Protein AF-A0A8B6E116-F1 (afdb_monomer_lite)

Secondary structure (DSSP, 8-state):
----TTB-HHHHTTT---B-SEEETTTTEEE-HHHHHHHHHSTTTTT--EEEHHHHTTS-HHHHHHHHB-TTT-PBP-EEETTTTEEE-HHHHHHTSTT-

Radius of gyra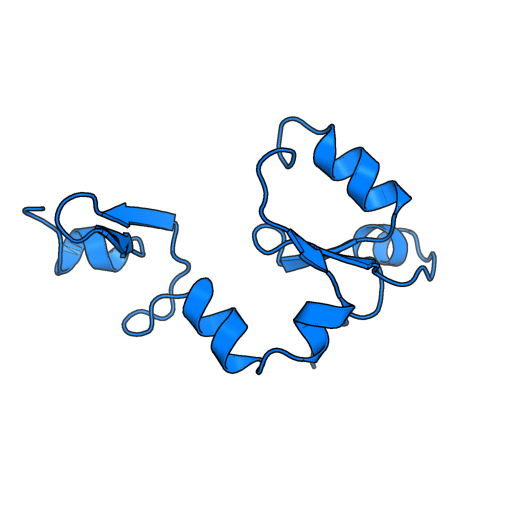tion: 15.79 Å; chains: 1; bounding box: 35×27×38 Å

Sequence (100 aa):
MASSSQNCGVCDLRHINKPSIIWCTECDEGLCQECQEHHSLSKGSRNHNTIAITEYQTLPNDVLKITQYCNIHKDKFIIYCRKHERPCCRKCIVETHKEC

Organism: Mytilus galloprovincialis (NCBI:txid29158)

pLDDT: mean 80.75, std 12.12, range [33.84, 94.56]

InterPro domains:
  IPR000315 B-box-type zinc finger [PF00643] (68-98)
  IPR000315 B-box-type zinc finger [PS50119] (6-53)

Foldseek 3Di:
DDPCLQFFPVCVVVVHGDGFQKAWLVVRGGHDPVRVVVQCVDPVRVPTDIDTVVVVVVDDPVVSQVVQADPVPRAGFDDADPVVRGTDGPVCCVPVVVPD

Structure (mmCIF, N/CA/C/O backbone):
data_AF-A0A8B6E116-F1
#
_entry.id   AF-A0A8B6E116-F1
#
loop_
_atom_site.group_PDB
_atom_site.id
_atom_site.type_symbol
_atom_site.label_atom_id
_atom_site.label_alt_id
_atom_site.label_comp_id
_atom_site.label_asym_id
_atom_site.label_entity_id
_atom_site.label_seq_id
_atom_site.pdbx_PDB_ins_code
_atom_site.Cartn_x
_atom_site.Cartn_y
_atom_site.Cartn_z
_atom_site.occupancy
_atom_site.B_iso_or_equiv
_atom_site.auth_seq_id
_atom_site.auth_comp_id
_atom_site.auth_asym_id
_atom_site.auth_atom_id
_atom_site.pdbx_PDB_model_num
ATOM 1 N N . MET A 1 1 ? 10.590 -15.395 5.288 1.00 33.84 1 MET A N 1
ATOM 2 C CA . MET A 1 1 ? 10.471 -15.075 3.852 1.00 33.84 1 MET A CA 1
ATOM 3 C C . MET A 1 1 ? 10.019 -13.624 3.765 1.00 33.84 1 MET A C 1
ATOM 5 O O . MET A 1 1 ? 8.844 -13.363 3.967 1.00 33.84 1 MET A O 1
ATOM 9 N N . ALA A 1 2 ? 10.961 -12.682 3.669 1.00 37.19 2 ALA A N 1
ATOM 10 C CA . ALA A 1 2 ? 10.668 -11.251 3.594 1.00 37.19 2 ALA A CA 1
ATOM 11 C C . ALA A 1 2 ? 10.370 -10.906 2.132 1.00 37.19 2 ALA A C 1
ATOM 13 O O . ALA A 1 2 ? 11.244 -11.060 1.283 1.00 37.19 2 ALA A O 1
ATOM 14 N N . SER A 1 3 ? 9.131 -10.531 1.832 1.00 42.06 3 SER A N 1
ATOM 15 C CA . SER A 1 3 ? 8.660 -10.217 0.483 1.00 42.06 3 SER A CA 1
ATOM 16 C C . SER A 1 3 ? 9.248 -8.878 0.015 1.00 42.06 3 SER A C 1
ATOM 18 O O . SER A 1 3 ? 8.703 -7.810 0.255 1.00 42.06 3 SER A O 1
ATOM 20 N N . SER A 1 4 ? 10.438 -8.968 -0.575 1.00 58.00 4 SER A N 1
ATOM 21 C CA . SER A 1 4 ? 10.970 -8.207 -1.711 1.00 58.00 4 SER A CA 1
ATOM 22 C C . SER A 1 4 ? 10.412 -6.801 -1.986 1.00 58.00 4 SER A C 1
ATOM 24 O O . SER A 1 4 ? 9.967 -6.523 -3.096 1.00 58.00 4 SER A O 1
ATOM 26 N N . SER A 1 5 ? 10.566 -5.849 -1.065 1.00 61.06 5 SER A N 1
ATOM 27 C CA . SER A 1 5 ? 10.404 -4.415 -1.380 1.00 61.06 5 SER A CA 1
ATOM 28 C C . SER A 1 5 ? 11.420 -3.890 -2.415 1.00 61.06 5 SER A C 1
ATOM 30 O O . SER A 1 5 ? 11.325 -2.751 -2.857 1.00 61.06 5 SER A O 1
ATOM 32 N N . GLN A 1 6 ? 12.383 -4.717 -2.834 1.00 77.12 6 GLN A N 1
ATOM 33 C CA . GLN A 1 6 ? 13.424 -4.383 -3.810 1.00 77.12 6 GLN A CA 1
ATOM 34 C C . GLN A 1 6 ? 12.924 -4.385 -5.262 1.00 77.12 6 GLN A C 1
ATOM 36 O O . GLN A 1 6 ? 13.437 -3.634 -6.090 1.00 77.12 6 GLN A O 1
ATOM 41 N N . ASN A 1 7 ? 11.916 -5.200 -5.580 1.00 87.31 7 ASN A N 1
ATOM 42 C CA . ASN A 1 7 ? 11.466 -5.433 -6.951 1.00 87.31 7 ASN A CA 1
ATOM 43 C C . ASN A 1 7 ? 9.994 -5.079 -7.109 1.00 87.31 7 ASN A C 1
ATOM 45 O O . ASN A 1 7 ? 9.214 -5.166 -6.159 1.00 87.31 7 ASN A O 1
ATOM 49 N N . CYS A 1 8 ? 9.629 -4.634 -8.308 1.00 92.25 8 CYS A N 1
ATOM 50 C CA . CYS A 1 8 ? 8.268 -4.219 -8.587 1.00 92.25 8 CYS A CA 1
ATOM 51 C C . CYS A 1 8 ? 7.349 -5.441 -8.646 1.00 92.25 8 CYS A C 1
ATOM 53 O O . CYS A 1 8 ? 7.528 -6.281 -9.526 1.00 92.25 8 CYS A O 1
ATOM 55 N N . GLY A 1 9 ? 6.344 -5.505 -7.765 1.00 89.38 9 GLY A N 1
ATOM 56 C CA . GLY A 1 9 ? 5.416 -6.639 -7.670 1.00 89.38 9 GLY A CA 1
ATOM 57 C C . GLY A 1 9 ? 4.680 -6.901 -8.985 1.00 89.38 9 GLY A C 1
ATOM 58 O O . GLY A 1 9 ? 4.693 -8.015 -9.502 1.00 89.38 9 GLY A O 1
ATOM 59 N N . VAL A 1 10 ? 4.139 -5.850 -9.607 1.00 90.75 10 VAL A N 1
ATOM 60 C CA . VAL A 1 10 ? 3.457 -5.941 -10.913 1.00 90.75 10 VAL A CA 1
ATOM 61 C C . VAL A 1 10 ? 4.374 -6.456 -12.029 1.00 90.75 10 VAL A C 1
ATOM 63 O O . VAL A 1 10 ? 3.934 -7.207 -12.900 1.00 90.75 10 VAL A O 1
ATOM 66 N N . CYS A 1 11 ? 5.643 -6.043 -12.040 1.00 92.50 11 CYS A N 1
ATOM 67 C CA . CYS A 1 11 ? 6.598 -6.488 -13.055 1.00 92.50 11 CYS A CA 1
ATOM 68 C C . CYS A 1 11 ? 7.056 -7.928 -12.801 1.00 92.50 11 CYS A C 1
ATOM 70 O O . CYS A 1 11 ? 7.186 -8.691 -13.757 1.00 92.50 11 CYS A O 1
ATOM 72 N N . ASP A 1 12 ? 7.212 -8.319 -11.538 1.00 90.94 12 ASP A N 1
ATOM 73 C CA . ASP A 1 12 ? 7.551 -9.685 -11.141 1.00 90.94 12 ASP A CA 1
ATOM 74 C C . ASP A 1 12 ? 6.473 -10.688 -11.587 1.00 90.94 12 ASP A C 1
ATOM 76 O O . ASP A 1 12 ? 6.792 -11.718 -12.178 1.00 90.94 12 ASP A O 1
ATOM 80 N N . LEU A 1 13 ? 5.188 -10.319 -11.472 1.00 89.06 13 LEU A N 1
ATOM 81 C CA . LEU A 1 13 ? 4.061 -11.092 -12.024 1.00 89.06 13 LEU A CA 1
ATOM 82 C C . LEU A 1 13 ? 4.126 -11.275 -13.548 1.00 89.06 13 LEU A C 1
ATOM 84 O O . LEU A 1 13 ? 3.531 -12.203 -14.093 1.00 89.06 13 LEU A O 1
ATOM 88 N N . ARG A 1 14 ? 4.829 -10.384 -14.250 1.00 89.50 14 ARG A N 1
ATOM 89 C CA . ARG A 1 14 ? 5.069 -10.462 -15.698 1.00 89.50 14 ARG A CA 1
ATOM 90 C C . ARG A 1 14 ? 6.408 -11.125 -16.032 1.00 89.50 14 ARG A C 1
ATOM 92 O O . ARG A 1 14 ? 6.806 -11.103 -17.192 1.00 89.50 14 ARG A O 1
ATOM 99 N N . HIS A 1 15 ? 7.103 -11.684 -15.039 1.00 88.44 15 HIS A N 1
ATOM 100 C CA . HIS A 1 15 ? 8.466 -12.212 -15.145 1.00 88.44 15 HIS A CA 1
ATOM 101 C C . HIS A 1 15 ? 9.495 -11.173 -15.624 1.00 88.44 15 HIS A C 1
ATOM 103 O O . HIS A 1 15 ? 10.508 -11.510 -16.236 1.00 88.44 15 HIS A O 1
ATOM 109 N N . ILE A 1 16 ? 9.239 -9.892 -15.342 1.00 89.94 16 ILE A N 1
ATOM 110 C CA . ILE A 1 16 ? 10.121 -8.773 -15.668 1.00 89.94 16 ILE A CA 1
ATOM 111 C C . ILE A 1 16 ? 10.786 -8.297 -14.379 1.00 89.94 16 ILE A C 1
ATOM 113 O O . ILE A 1 16 ? 10.130 -7.797 -13.466 1.00 89.94 16 ILE A O 1
ATOM 117 N N . ASN A 1 17 ? 12.114 -8.377 -14.323 1.00 87.06 17 ASN A N 1
ATOM 118 C CA . ASN A 1 17 ? 12.858 -7.853 -13.187 1.00 87.06 17 ASN A CA 1
ATOM 119 C C . ASN A 1 17 ? 13.050 -6.336 -13.338 1.00 87.06 17 ASN A C 1
ATOM 121 O O . ASN A 1 17 ? 13.869 -5.881 -14.136 1.00 87.06 17 ASN A O 1
ATOM 125 N N . LYS A 1 18 ? 12.274 -5.551 -12.584 1.00 91.38 18 LYS A N 1
ATOM 126 C CA . LYS A 1 18 ? 12.472 -4.102 -12.446 1.00 91.38 18 LYS A CA 1
ATOM 127 C C . LYS A 1 18 ? 12.575 -3.716 -10.971 1.00 91.38 18 LYS A C 1
ATOM 129 O O . LYS A 1 18 ? 11.768 -4.212 -10.178 1.00 91.38 18 LYS A O 1
ATOM 134 N N . PRO A 1 19 ? 13.525 -2.840 -10.599 1.00 91.06 19 PRO A N 1
ATOM 135 C CA . PRO A 1 19 ? 13.640 -2.362 -9.231 1.00 91.06 19 PRO A CA 1
ATOM 136 C C . PRO A 1 19 ? 12.450 -1.471 -8.866 1.00 91.06 19 PRO A C 1
ATOM 138 O O . PRO A 1 19 ? 11.935 -0.715 -9.696 1.00 91.06 19 PRO A O 1
ATOM 141 N N . SER A 1 20 ? 12.022 -1.564 -7.613 1.00 91.81 20 SER A N 1
ATOM 142 C CA . SER A 1 20 ? 11.017 -0.666 -7.048 1.00 91.81 20 SER A CA 1
ATOM 143 C C . SER A 1 20 ? 11.646 0.668 -6.677 1.00 91.81 20 SER A C 1
ATOM 145 O O . SER A 1 20 ? 12.728 0.711 -6.096 1.00 91.81 20 SER A O 1
ATOM 147 N N . ILE A 1 21 ? 10.943 1.757 -6.977 1.00 92.81 21 ILE A N 1
ATOM 148 C CA . ILE A 1 21 ? 11.322 3.110 -6.546 1.00 92.81 21 ILE A CA 1
ATOM 149 C C . ILE A 1 21 ? 10.429 3.613 -5.414 1.00 92.81 21 ILE A C 1
ATOM 151 O O . ILE A 1 21 ? 10.866 4.423 -4.598 1.00 92.81 21 ILE A O 1
ATOM 155 N N . ILE A 1 22 ? 9.210 3.080 -5.318 1.00 90.62 22 ILE A N 1
ATOM 156 C CA . ILE A 1 22 ? 8.262 3.368 -4.244 1.00 90.62 22 ILE A CA 1
ATOM 157 C C . ILE A 1 22 ? 7.666 2.078 -3.671 1.00 90.62 22 ILE A C 1
ATOM 159 O O . ILE A 1 22 ? 7.628 1.042 -4.333 1.00 90.62 22 ILE A O 1
ATOM 163 N N . TRP A 1 23 ? 7.165 2.166 -2.447 1.00 89.75 23 TRP A N 1
ATOM 164 C CA . TRP A 1 23 ? 6.353 1.168 -1.765 1.00 89.75 23 TRP A CA 1
ATOM 165 C C . TRP A 1 23 ? 4.946 1.717 -1.556 1.00 89.75 23 TRP A C 1
ATOM 167 O O . TRP A 1 23 ? 4.795 2.803 -0.999 1.00 89.75 23 TRP A O 1
ATOM 177 N N . CYS A 1 24 ? 3.915 0.984 -1.971 1.00 88.56 24 CYS A N 1
ATOM 178 C CA . CYS A 1 24 ? 2.525 1.350 -1.721 1.00 88.56 24 CYS A CA 1
ATOM 179 C C . CYS A 1 24 ? 2.009 0.649 -0.458 1.00 88.56 24 CYS A C 1
ATOM 181 O O . CYS A 1 24 ? 1.985 -0.577 -0.386 1.00 88.56 24 CYS A O 1
ATOM 183 N N . THR A 1 25 ? 1.552 1.416 0.533 1.00 83.81 25 THR A N 1
ATOM 184 C CA . THR A 1 25 ? 1.135 0.865 1.835 1.00 83.81 25 THR A CA 1
ATOM 185 C C . THR A 1 25 ? -0.216 0.150 1.805 1.00 83.81 25 THR A C 1
ATOM 187 O O . THR A 1 25 ? -0.488 -0.767 2.583 1.00 83.81 25 THR A O 1
ATOM 190 N N . GLU A 1 26 ? -1.101 0.558 0.905 1.00 86.25 26 GLU A N 1
ATOM 191 C CA . GLU A 1 26 ? -2.415 -0.048 0.744 1.00 86.25 26 GLU A CA 1
ATOM 192 C C . GLU A 1 26 ? -2.316 -1.388 0.019 1.00 86.25 26 GLU A C 1
ATOM 194 O O . GLU A 1 26 ? -2.965 -2.342 0.452 1.00 86.25 26 GLU A O 1
ATOM 199 N N . CYS A 1 27 ? -1.478 -1.451 -1.019 1.00 87.06 27 CYS A N 1
ATOM 200 C CA . CYS A 1 27 ? -1.256 -2.638 -1.843 1.00 87.06 27 CYS A CA 1
ATOM 201 C C . CYS A 1 27 ? -0.207 -3.599 -1.271 1.00 87.06 27 CYS A C 1
ATOM 203 O O . CYS A 1 27 ? -0.167 -4.748 -1.693 1.00 87.06 27 CYS A O 1
ATOM 205 N N . ASP A 1 28 ? 0.595 -3.148 -0.300 1.00 85.38 28 ASP A N 1
ATOM 206 C CA . ASP A 1 28 ? 1.676 -3.933 0.309 1.00 85.38 28 ASP A CA 1
ATOM 207 C C . ASP A 1 28 ? 2.678 -4.456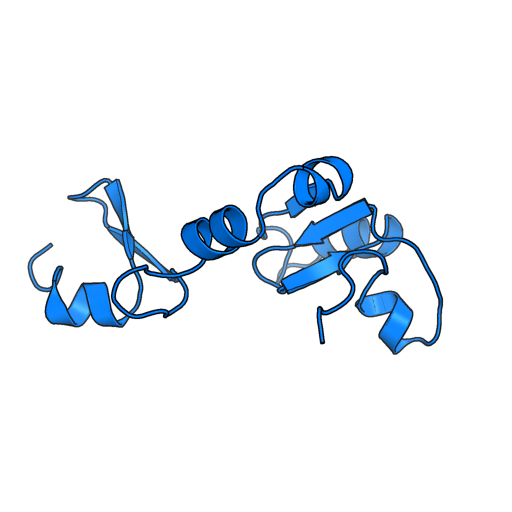 -0.739 1.00 85.38 28 ASP A C 1
ATOM 209 O O . ASP A 1 28 ? 3.129 -5.599 -0.698 1.00 85.38 28 ASP A O 1
ATOM 213 N N . GLU A 1 29 ? 3.004 -3.610 -1.721 1.00 88.38 29 GLU A N 1
ATOM 214 C CA . GLU A 1 29 ? 3.892 -3.963 -2.828 1.00 88.38 29 GLU A CA 1
ATOM 215 C C . GLU A 1 29 ? 4.789 -2.796 -3.260 1.00 88.38 29 GLU A C 1
ATOM 217 O O . GLU A 1 29 ? 4.446 -1.615 -3.122 1.00 88.38 29 GLU A O 1
ATOM 222 N N . GLY A 1 30 ? 5.952 -3.138 -3.818 1.00 90.75 30 GLY A N 1
ATOM 223 C CA . GLY A 1 30 ? 6.859 -2.184 -4.445 1.00 90.75 30 GLY A CA 1
ATOM 224 C C . GLY A 1 30 ? 6.481 -1.921 -5.903 1.00 90.75 30 GLY A C 1
ATOM 225 O O . GLY A 1 30 ? 6.089 -2.841 -6.624 1.00 90.75 30 GLY A O 1
ATOM 226 N N . LEU A 1 31 ? 6.627 -0.677 -6.362 1.00 92.94 31 LEU A N 1
ATOM 227 C CA . LEU A 1 31 ? 6.342 -0.271 -7.740 1.00 92.94 31 LEU A CA 1
ATOM 228 C C . LEU A 1 31 ? 7.569 0.391 -8.381 1.00 92.94 31 LEU A C 1
ATOM 230 O O . LEU A 1 31 ? 8.243 1.224 -7.770 1.00 92.94 31 LEU A O 1
ATOM 234 N N . CYS A 1 32 ? 7.847 0.027 -9.635 1.00 94.56 32 CYS A N 1
ATOM 235 C CA . CYS A 1 32 ? 8.774 0.761 -10.499 1.00 94.56 32 CYS A CA 1
ATOM 236 C C . CYS A 1 32 ? 8.093 2.020 -11.064 1.00 94.56 32 CYS A C 1
ATOM 238 O O . CYS A 1 32 ? 6.882 2.180 -10.918 1.00 94.56 32 CYS A O 1
ATOM 240 N N . GLN A 1 33 ? 8.849 2.880 -11.748 1.00 94.06 33 GLN A N 1
ATOM 241 C CA . GLN A 1 33 ? 8.353 4.154 -12.281 1.00 94.06 33 GLN A CA 1
ATOM 242 C C . GLN A 1 33 ? 7.080 4.011 -13.132 1.00 94.06 33 GLN A C 1
ATOM 244 O O . GLN A 1 33 ? 6.062 4.617 -12.814 1.00 94.06 33 GLN A O 1
ATOM 249 N N . GLU A 1 34 ? 7.085 3.136 -14.137 1.00 94.12 34 GLU A N 1
ATOM 250 C CA . GLU A 1 34 ? 5.918 2.941 -15.012 1.00 94.12 34 GLU A CA 1
ATOM 251 C C . GLU A 1 34 ? 4.695 2.417 -14.245 1.00 94.12 34 GLU A C 1
ATOM 253 O O . GLU A 1 34 ? 3.557 2.819 -14.494 1.00 94.12 34 GLU A O 1
ATOM 258 N N . CYS A 1 35 ? 4.924 1.509 -13.291 1.00 93.94 35 CYS A N 1
ATOM 259 C CA . CYS A 1 35 ? 3.844 0.958 -12.481 1.00 93.94 35 CYS A CA 1
ATOM 260 C C . CYS A 1 35 ? 3.291 2.011 -11.520 1.00 93.94 35 CYS A C 1
ATOM 262 O O . CYS A 1 35 ? 2.078 2.089 -11.372 1.00 93.94 35 CYS A O 1
ATOM 264 N N . GLN A 1 36 ? 4.141 2.861 -10.936 1.00 93.25 36 GLN A N 1
ATOM 265 C CA . GLN A 1 36 ? 3.724 4.009 -10.131 1.00 93.25 36 GLN A CA 1
ATOM 266 C C . GLN A 1 36 ? 2.858 4.975 -10.941 1.00 93.25 36 GLN A C 1
ATOM 268 O O . GLN A 1 36 ? 1.810 5.401 -10.458 1.00 93.25 36 GLN A O 1
ATOM 273 N N . GLU A 1 37 ? 3.272 5.324 -12.160 1.00 93.38 37 GLU A N 1
ATOM 274 C CA . GLU A 1 37 ? 2.510 6.235 -13.017 1.00 93.38 37 GLU A CA 1
ATOM 275 C C . GLU A 1 37 ? 1.111 5.673 -13.279 1.00 93.38 37 GLU A C 1
ATOM 277 O O . GLU A 1 37 ? 0.108 6.338 -13.011 1.00 93.38 37 GLU A O 1
ATOM 282 N N . HIS A 1 38 ? 1.022 4.405 -13.687 1.00 92.94 38 HIS A N 1
ATOM 283 C CA . HIS A 1 38 ? -0.266 3.752 -13.902 1.00 92.94 38 HIS A CA 1
ATOM 284 C C . HIS A 1 38 ? -1.113 3.665 -12.622 1.00 92.94 38 HIS A C 1
ATOM 286 O O . HIS A 1 38 ? -2.330 3.873 -12.658 1.00 92.94 38 HIS A O 1
ATOM 292 N N . HIS A 1 39 ? -0.473 3.405 -11.482 1.00 92.19 39 HIS A N 1
ATOM 293 C CA . HIS A 1 39 ? -1.116 3.352 -10.169 1.00 92.19 39 HIS A CA 1
ATOM 294 C C . HIS A 1 39 ? -1.727 4.697 -9.782 1.00 92.19 39 HIS A C 1
ATOM 296 O O . HIS A 1 39 ? -2.867 4.762 -9.335 1.00 92.19 39 HIS A O 1
ATOM 302 N N . SER A 1 40 ? -1.002 5.786 -10.036 1.00 90.38 40 SER A N 1
ATOM 303 C CA . SER A 1 40 ? -1.443 7.149 -9.728 1.00 90.38 40 SER A CA 1
ATOM 304 C C . SER A 1 40 ? -2.616 7.618 -10.601 1.00 90.38 40 SER A C 1
ATOM 306 O O . SER A 1 40 ? -3.417 8.449 -10.179 1.00 90.38 40 SER A O 1
ATOM 308 N N . LEU A 1 41 ? -2.757 7.059 -11.806 1.00 92.81 41 LEU A N 1
ATOM 309 C CA . LEU A 1 41 ? -3.836 7.386 -12.744 1.00 92.81 41 LEU A CA 1
ATOM 310 C C . LEU A 1 41 ? -5.076 6.499 -12.557 1.00 92.81 41 LEU A C 1
ATOM 312 O O . LEU A 1 41 ? -6.184 6.862 -12.962 1.00 92.81 41 LEU A O 1
ATOM 316 N N . SER A 1 42 ? -4.910 5.335 -11.933 1.00 92.12 42 SER A N 1
ATOM 317 C CA . SER A 1 42 ? -5.974 4.353 -11.755 1.00 92.12 42 SER A CA 1
ATOM 318 C C . SER A 1 42 ? -6.946 4.774 -10.656 1.00 92.12 42 SER A C 1
ATOM 320 O O . SER A 1 42 ? -6.557 5.027 -9.520 1.00 92.12 42 SER A O 1
ATOM 322 N N . LYS A 1 43 ? -8.255 4.790 -10.947 1.00 89.50 43 LYS A N 1
ATOM 323 C CA . LYS A 1 43 ? -9.293 5.202 -9.975 1.00 89.50 43 LYS A CA 1
ATOM 324 C C . LYS A 1 43 ? -9.229 4.439 -8.647 1.00 89.50 43 LYS A C 1
ATOM 326 O O . LYS A 1 43 ? -9.562 5.018 -7.620 1.00 89.50 43 LYS A O 1
ATOM 331 N N . GLY A 1 44 ? -8.833 3.166 -8.688 1.00 88.50 44 GLY A N 1
ATOM 332 C CA . GLY A 1 44 ? -8.751 2.301 -7.512 1.00 88.50 44 GLY A CA 1
ATOM 333 C C . GLY A 1 44 ? -7.532 2.543 -6.625 1.00 88.50 44 GLY A C 1
ATOM 334 O O . GLY A 1 44 ? -7.585 2.165 -5.466 1.00 88.50 44 GLY A O 1
ATOM 335 N N . SER A 1 45 ? -6.468 3.169 -7.139 1.00 88.75 45 SER A N 1
ATOM 336 C CA . SER A 1 45 ? -5.192 3.293 -6.422 1.00 88.75 45 SER A CA 1
ATOM 337 C C . SER A 1 45 ? -4.564 4.688 -6.424 1.00 88.75 45 SER A C 1
ATOM 339 O O . SER A 1 45 ? -3.614 4.932 -5.685 1.00 88.75 45 SER A O 1
ATOM 341 N N . ARG A 1 46 ? -5.149 5.654 -7.142 1.00 89.19 46 ARG A N 1
ATOM 342 C CA . ARG A 1 46 ? -4.687 7.054 -7.200 1.00 89.19 46 ARG A CA 1
ATOM 343 C C . ARG A 1 46 ? -4.607 7.773 -5.850 1.00 89.19 46 ARG A C 1
ATOM 345 O O . ARG A 1 46 ? -3.973 8.814 -5.746 1.00 89.19 46 ARG A O 1
ATOM 352 N N . ASN A 1 47 ? -5.324 7.273 -4.845 1.00 86.62 47 ASN A N 1
ATOM 353 C CA . ASN A 1 47 ? -5.380 7.847 -3.502 1.00 86.62 47 ASN A CA 1
ATOM 354 C C . ASN A 1 47 ? -4.580 7.023 -2.483 1.00 86.62 47 ASN A C 1
ATOM 356 O O . ASN A 1 47 ? -4.711 7.272 -1.288 1.00 86.62 47 ASN A O 1
ATOM 360 N N . HIS A 1 48 ? -3.799 6.041 -2.940 1.00 89.75 48 HIS A N 1
ATOM 361 C CA . HIS A 1 48 ? -2.972 5.246 -2.049 1.00 89.75 48 HIS A CA 1
ATOM 362 C C . HIS A 1 48 ? -1.747 6.022 -1.576 1.00 89.75 48 HIS A C 1
ATOM 364 O O . HIS A 1 48 ? -1.174 6.819 -2.319 1.00 89.75 48 HIS A O 1
ATOM 370 N N . ASN A 1 49 ? -1.312 5.740 -0.355 1.00 85.88 49 ASN A N 1
ATOM 371 C CA . ASN A 1 49 ? -0.089 6.294 0.189 1.00 85.88 49 ASN A CA 1
ATOM 372 C C . ASN A 1 49 ? 1.122 5.507 -0.324 1.00 85.88 49 ASN A C 1
ATOM 374 O O . ASN A 1 49 ? 1.133 4.271 -0.390 1.00 85.88 49 ASN A O 1
ATOM 378 N N . THR A 1 50 ? 2.157 6.251 -0.705 1.00 87.69 50 THR A N 1
ATOM 379 C CA . THR A 1 50 ? 3.394 5.703 -1.258 1.00 87.69 50 THR A CA 1
ATOM 380 C C . THR A 1 50 ? 4.600 6.284 -0.538 1.00 87.69 50 THR A C 1
ATOM 382 O O . THR A 1 50 ? 4.637 7.483 -0.277 1.00 87.69 50 THR A O 1
ATOM 385 N N . ILE A 1 51 ? 5.592 5.445 -0.253 1.00 86.94 51 ILE A N 1
ATOM 386 C CA . ILE A 1 51 ? 6.841 5.803 0.431 1.00 86.94 51 ILE A CA 1
ATOM 387 C C . ILE A 1 51 ? 7.991 5.508 -0.532 1.00 86.94 51 ILE A C 1
ATOM 389 O O . ILE A 1 51 ? 7.988 4.445 -1.151 1.00 86.94 51 ILE A O 1
ATOM 393 N N . ALA A 1 52 ? 8.974 6.397 -0.685 1.00 87.75 52 ALA A N 1
ATOM 394 C CA . ALA A 1 52 ? 10.129 6.089 -1.528 1.00 87.75 52 ALA A CA 1
ATOM 395 C C . ALA A 1 52 ? 10.904 4.894 -0.954 1.00 87.75 52 ALA A C 1
ATOM 397 O O . ALA A 1 52 ? 11.072 4.784 0.258 1.00 87.75 52 ALA A O 1
ATOM 398 N N . ILE A 1 53 ? 11.422 4.000 -1.800 1.00 84.38 53 ILE A N 1
ATOM 399 C CA . ILE A 1 53 ? 12.159 2.817 -1.319 1.00 84.38 53 ILE A CA 1
ATOM 400 C C . ILE A 1 53 ? 13.413 3.207 -0.526 1.00 84.38 53 ILE A C 1
ATOM 402 O O . ILE A 1 53 ? 13.767 2.533 0.439 1.00 84.38 53 ILE A O 1
ATOM 406 N N . THR A 1 54 ? 14.043 4.330 -0.867 1.00 81.38 54 THR A N 1
ATOM 407 C CA . THR A 1 54 ? 15.161 4.902 -0.103 1.00 81.38 54 THR A CA 1
ATOM 408 C C . THR A 1 54 ? 14.776 5.256 1.332 1.00 81.38 54 THR A C 1
ATOM 410 O O . THR A 1 54 ? 15.587 5.102 2.237 1.00 81.38 54 THR A O 1
ATOM 413 N N . GLU A 1 55 ? 13.540 5.702 1.556 1.00 78.12 55 GLU A N 1
ATOM 414 C CA . GLU A 1 55 ? 12.997 5.999 2.886 1.00 78.12 55 GLU A CA 1
ATOM 415 C C . GLU A 1 55 ? 12.453 4.730 3.556 1.00 78.12 55 GLU A C 1
ATOM 417 O O . GLU A 1 55 ? 12.601 4.532 4.755 1.00 78.12 55 GLU A O 1
ATOM 422 N N . TYR A 1 56 ? 11.882 3.810 2.777 1.00 72.00 56 TYR A N 1
ATOM 423 C CA . TYR A 1 56 ? 11.410 2.517 3.266 1.00 72.00 56 TYR A CA 1
ATOM 424 C C . TYR A 1 56 ? 12.545 1.689 3.884 1.00 72.00 56 TYR A C 1
ATOM 426 O O . TYR A 1 56 ? 12.359 1.057 4.918 1.00 72.00 56 TYR A O 1
ATOM 434 N N . GLN A 1 57 ? 13.730 1.699 3.265 1.00 70.50 57 GLN A N 1
ATOM 435 C CA . GLN A 1 57 ? 14.894 0.943 3.738 1.00 70.50 57 GLN A CA 1
ATOM 436 C C . GLN A 1 57 ? 15.519 1.517 5.017 1.00 70.50 57 GLN A C 1
ATOM 438 O O . GLN A 1 57 ? 16.192 0.783 5.739 1.00 70.50 57 GLN A O 1
ATOM 443 N N . THR A 1 58 ? 15.320 2.807 5.303 1.00 72.81 58 THR A N 1
ATOM 444 C CA . THR A 1 58 ? 15.837 3.447 6.523 1.00 72.81 58 THR A CA 1
ATOM 445 C C . THR A 1 58 ? 14.877 3.316 7.702 1.00 72.81 58 THR A C 1
ATOM 447 O O . THR A 1 58 ? 15.295 3.452 8.853 1.00 72.81 58 THR A O 1
ATOM 450 N N . LEU A 1 59 ? 13.603 3.012 7.441 1.00 67.38 59 LEU A N 1
ATOM 451 C CA . LEU A 1 59 ? 12.606 2.796 8.477 1.00 67.38 59 LEU A CA 1
ATOM 452 C C . LEU A 1 59 ? 12.726 1.383 9.069 1.00 67.38 59 LEU A C 1
ATOM 454 O O . LEU A 1 59 ? 12.740 0.394 8.332 1.00 67.38 59 LEU A O 1
ATOM 458 N N . PRO A 1 60 ? 12.745 1.244 10.407 1.00 69.62 60 PRO A N 1
ATOM 459 C CA . PRO A 1 60 ? 12.624 -0.060 11.035 1.00 69.62 60 PRO A CA 1
ATOM 460 C C . PRO A 1 60 ? 11.315 -0.723 10.597 1.00 69.62 60 PRO A C 1
ATOM 462 O O . PRO A 1 60 ? 10.254 -0.097 10.608 1.00 69.62 60 PRO A O 1
ATOM 465 N N . ASN A 1 61 ? 11.374 -2.009 10.262 1.00 65.88 61 ASN A N 1
ATOM 466 C CA . ASN A 1 61 ? 10.214 -2.769 9.791 1.00 65.88 61 ASN A CA 1
ATOM 467 C C . ASN A 1 61 ? 9.036 -2.738 10.792 1.00 65.88 61 ASN A C 1
ATOM 469 O O . ASN A 1 61 ? 7.873 -2.781 10.398 1.00 65.88 61 ASN A O 1
ATOM 473 N N . ASP A 1 62 ? 9.327 -2.617 12.090 1.00 59.75 62 ASP A N 1
ATOM 474 C CA . ASP A 1 62 ? 8.328 -2.430 13.145 1.00 59.75 62 ASP A CA 1
ATOM 475 C C . ASP A 1 62 ? 7.590 -1.088 13.045 1.00 59.75 62 ASP A C 1
ATOM 477 O O . ASP A 1 62 ? 6.386 -1.046 13.276 1.00 59.75 62 ASP A O 1
ATOM 481 N N . VAL A 1 63 ? 8.252 -0.005 12.623 1.00 61.47 63 VAL A N 1
ATOM 482 C CA . VAL A 1 63 ? 7.621 1.318 12.453 1.00 61.47 63 VAL A CA 1
ATOM 483 C C . VAL A 1 63 ? 6.594 1.284 11.323 1.00 61.47 63 VAL A C 1
ATOM 485 O O . VAL A 1 63 ? 5.477 1.767 11.493 1.00 61.47 63 VAL A O 1
ATOM 488 N N . LEU A 1 64 ? 6.927 0.641 10.203 1.00 62.53 64 LEU A N 1
ATOM 489 C CA . LEU A 1 64 ? 6.017 0.468 9.064 1.00 62.53 64 LEU A CA 1
ATOM 490 C C . LEU A 1 64 ? 4.799 -0.401 9.416 1.00 62.53 64 LEU A C 1
ATOM 492 O O . LEU A 1 64 ? 3.694 -0.166 8.932 1.00 62.53 64 LEU A O 1
ATOM 496 N N . LYS A 1 65 ? 4.978 -1.390 10.297 1.00 59.31 65 LYS A N 1
ATOM 497 C CA . LYS A 1 65 ? 3.867 -2.200 10.811 1.00 59.31 65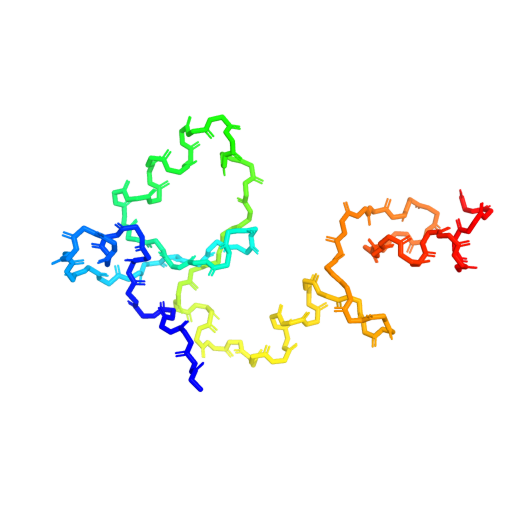 LYS A CA 1
ATOM 498 C C . LYS A 1 65 ? 2.992 -1.420 11.787 1.00 59.31 65 LYS A C 1
ATOM 500 O O . LYS A 1 65 ? 1.773 -1.534 11.706 1.00 59.31 65 LYS A O 1
ATOM 505 N N . ILE A 1 66 ? 3.583 -0.614 12.670 1.00 58.69 66 ILE A N 1
ATOM 506 C CA . ILE A 1 66 ? 2.843 0.213 13.636 1.00 58.69 66 ILE A CA 1
ATOM 507 C C . ILE A 1 66 ? 1.970 1.250 12.925 1.00 58.69 66 ILE A C 1
ATOM 509 O O . ILE A 1 66 ? 0.865 1.522 13.383 1.00 58.69 66 ILE A O 1
ATOM 513 N N . THR A 1 67 ? 2.418 1.829 11.809 1.00 63.66 67 THR A N 1
ATOM 514 C CA . THR A 1 67 ? 1.612 2.822 11.076 1.00 63.66 67 THR A CA 1
ATOM 515 C C . THR A 1 67 ? 0.413 2.205 10.361 1.00 63.66 67 THR A C 1
ATOM 517 O O . THR A 1 67 ? -0.579 2.893 10.126 1.00 63.66 67 THR A O 1
ATOM 520 N N . GLN A 1 68 ? 0.469 0.910 10.043 1.00 69.19 68 GLN A N 1
ATOM 521 C CA . GLN A 1 68 ? -0.576 0.227 9.286 1.00 69.19 68 GLN A CA 1
ATOM 522 C C . GLN A 1 68 ? -1.490 -0.652 10.138 1.00 69.19 68 GLN A C 1
ATOM 524 O O . GLN A 1 68 ? -2.636 -0.871 9.751 1.00 69.19 68 GLN A O 1
ATOM 529 N N . TYR A 1 69 ? -1.021 -1.153 11.280 1.00 75.25 69 TYR A N 1
ATOM 530 C CA . TYR A 1 69 ? -1.738 -2.130 12.094 1.00 75.25 69 TYR A CA 1
ATOM 531 C C . TYR A 1 69 ? -1.959 -1.639 13.520 1.00 75.25 69 TYR A C 1
ATOM 533 O O . TYR A 1 69 ? -1.103 -1.036 14.162 1.00 75.25 69 TYR A O 1
ATOM 541 N N . CYS A 1 70 ? -3.125 -1.976 14.055 1.00 80.31 70 CYS A N 1
ATOM 542 C CA . CYS A 1 70 ? -3.458 -1.744 15.444 1.00 80.31 70 CYS A CA 1
ATOM 543 C C . CYS A 1 70 ? -2.552 -2.568 16.362 1.00 80.31 70 CYS A C 1
ATOM 545 O O . CYS A 1 70 ? -2.573 -3.794 16.316 1.00 80.31 70 CYS A O 1
ATOM 547 N N . ASN A 1 71 ? -1.838 -1.906 17.272 1.00 76.94 71 ASN A N 1
ATOM 548 C CA . ASN A 1 71 ? -0.963 -2.574 18.243 1.00 76.94 71 ASN A CA 1
ATOM 549 C C . ASN A 1 71 ? -1.704 -3.531 19.193 1.00 76.94 71 ASN A C 1
ATOM 551 O O . ASN A 1 71 ? -1.109 -4.476 19.702 1.00 76.94 71 ASN A O 1
ATOM 555 N N . ILE A 1 72 ? -2.999 -3.299 19.423 1.00 80.31 72 ILE A N 1
ATOM 556 C CA . ILE A 1 72 ? -3.825 -4.106 20.331 1.00 80.31 72 ILE A CA 1
ATOM 557 C C . ILE A 1 72 ? -4.354 -5.346 19.601 1.00 80.31 72 ILE A C 1
ATOM 559 O O . ILE A 1 72 ? -4.190 -6.471 20.061 1.00 80.31 72 ILE A O 1
ATOM 563 N N . HIS A 1 73 ? -4.969 -5.140 18.435 1.00 82.25 73 HIS A N 1
ATOM 564 C CA . HIS A 1 73 ? -5.718 -6.185 17.732 1.00 82.25 73 HIS A CA 1
ATOM 565 C C . HIS A 1 73 ? -4.955 -6.827 16.572 1.00 82.25 73 HIS A C 1
ATOM 567 O O . HIS A 1 73 ? -5.443 -7.798 15.998 1.00 82.25 73 HIS A O 1
ATOM 573 N N . LYS A 1 74 ? -3.789 -6.277 16.208 1.00 79.94 74 LYS A N 1
ATOM 574 C CA . LYS A 1 74 ? -2.979 -6.653 15.036 1.00 79.94 74 LYS A CA 1
ATOM 575 C C . LYS A 1 74 ? -3.753 -6.622 13.710 1.00 79.94 74 LYS A C 1
ATOM 577 O O . LYS A 1 74 ? -3.341 -7.242 12.738 1.00 79.94 74 LYS A O 1
ATOM 582 N N . ASP A 1 75 ? -4.858 -5.878 13.668 1.00 79.81 75 ASP A N 1
ATOM 583 C CA . ASP A 1 75 ? -5.689 -5.656 12.484 1.00 79.81 75 ASP A CA 1
ATOM 584 C C . ASP A 1 75 ? -5.292 -4.349 11.791 1.00 79.81 75 ASP A C 1
ATOM 586 O O . ASP A 1 75 ? -4.935 -3.379 12.467 1.00 79.81 75 ASP A O 1
ATOM 590 N N . LYS A 1 76 ? -5.407 -4.293 10.457 1.00 79.12 76 LYS A N 1
ATOM 591 C CA . LYS A 1 76 ? -5.101 -3.083 9.678 1.00 79.12 76 LYS A CA 1
ATOM 592 C C . LYS A 1 76 ? -5.978 -1.915 10.146 1.00 79.12 76 LYS A C 1
ATOM 594 O O . LYS A 1 76 ? -7.179 -2.075 10.400 1.00 79.12 76 LYS A O 1
ATOM 599 N N . PHE A 1 77 ? -5.381 -0.738 10.283 1.00 81.88 77 PHE A N 1
ATOM 600 C CA . PHE A 1 77 ? -6.120 0.495 10.494 1.00 81.88 77 PHE A CA 1
ATOM 601 C C . PHE A 1 77 ? -6.934 0.801 9.238 1.00 81.88 77 PHE A C 1
ATOM 603 O O .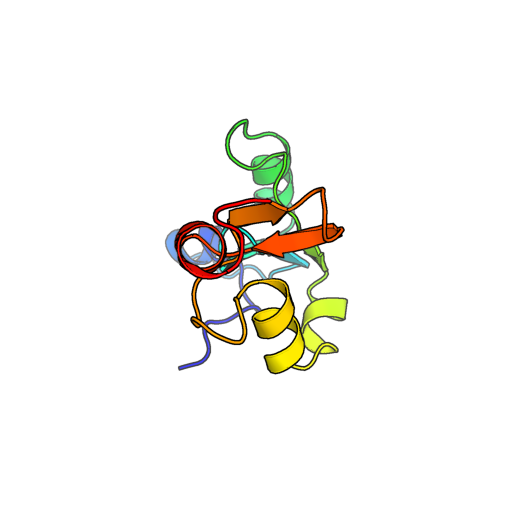 PHE A 1 77 ? -6.389 0.901 8.144 1.00 81.88 77 PHE A O 1
ATOM 610 N N . ILE A 1 78 ? -8.250 0.915 9.400 1.00 79.88 78 ILE A N 1
ATOM 611 C CA . ILE A 1 78 ? -9.181 1.104 8.278 1.00 79.88 78 ILE A CA 1
ATOM 612 C C . ILE A 1 78 ? -10.029 2.366 8.426 1.00 79.88 78 ILE A C 1
ATOM 614 O O . ILE A 1 78 ? -10.630 2.817 7.457 1.00 79.88 78 ILE A O 1
ATOM 618 N N . ILE A 1 79 ? -10.129 2.917 9.637 1.00 77.94 79 ILE A N 1
ATOM 619 C CA . ILE A 1 79 ? -11.039 4.016 9.964 1.00 77.94 79 ILE A CA 1
ATOM 620 C C . ILE A 1 79 ? -10.310 5.008 10.871 1.00 77.94 79 ILE A C 1
ATOM 622 O O . ILE A 1 79 ? -9.509 4.609 11.708 1.00 77.94 79 ILE A O 1
ATOM 626 N N . TYR A 1 80 ? -10.595 6.302 10.737 1.00 78.12 80 TYR A N 1
ATOM 627 C CA . TYR A 1 80 ? -10.042 7.348 11.598 1.00 78.12 80 TYR A CA 1
ATOM 628 C C . TYR A 1 80 ? -11.089 7.832 12.610 1.00 78.12 80 TYR A C 1
ATOM 630 O O . TYR A 1 80 ? -12.181 8.256 12.225 1.00 78.12 80 TYR A O 1
ATOM 638 N N . CYS A 1 81 ? -10.773 7.776 13.906 1.00 78.69 81 CYS A N 1
ATOM 639 C CA . CYS A 1 81 ? -11.650 8.289 14.957 1.00 78.69 81 CYS A CA 1
ATOM 640 C C . CYS A 1 81 ? -11.431 9.797 15.123 1.00 78.69 81 CYS A C 1
ATOM 642 O O . CYS A 1 81 ? -10.360 10.216 15.551 1.00 78.69 81 CYS A O 1
ATOM 644 N N . ARG A 1 82 ? -12.459 10.609 14.844 1.00 75.88 82 ARG A N 1
ATOM 645 C CA . ARG A 1 82 ? -12.371 12.077 14.952 1.00 75.88 82 ARG A CA 1
ATOM 646 C C . ARG A 1 82 ? -12.287 12.588 16.391 1.00 75.88 82 ARG A C 1
ATOM 648 O O . ARG A 1 82 ? -11.579 13.550 16.628 1.00 75.88 82 ARG A O 1
ATOM 655 N N . LYS A 1 83 ? -12.963 11.946 17.353 1.00 79.31 83 LYS A N 1
ATOM 656 C CA . LYS A 1 83 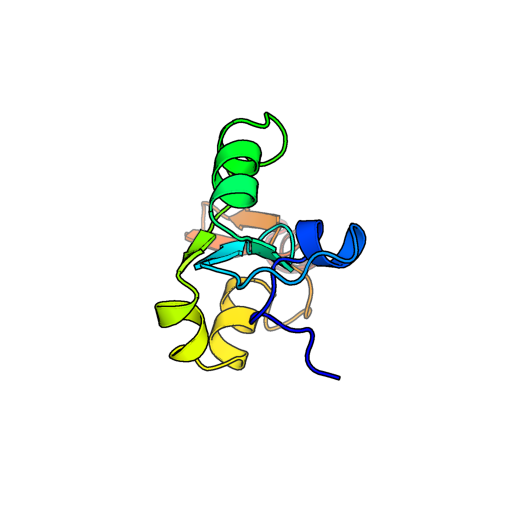? -12.917 12.372 18.767 1.00 79.31 83 LYS A CA 1
ATOM 657 C C . LYS A 1 83 ? -11.541 12.195 19.416 1.00 79.31 83 LYS A C 1
ATOM 659 O O . LYS A 1 83 ? -11.214 12.924 20.339 1.00 79.31 83 LYS A O 1
ATOM 664 N N . HIS A 1 84 ? -10.772 11.210 18.958 1.00 78.56 84 HIS A N 1
ATOM 665 C CA . HIS A 1 84 ? -9.471 10.844 19.531 1.00 78.56 84 HIS A CA 1
ATOM 666 C C . HIS A 1 84 ? -8.305 11.098 18.572 1.00 78.56 84 HIS A C 1
ATOM 668 O O . HIS A 1 84 ? -7.189 10.675 18.860 1.00 78.56 84 HIS A O 1
ATOM 674 N N . GLU A 1 85 ? -8.594 11.698 17.414 1.00 77.88 85 GLU A N 1
ATOM 675 C CA . GLU A 1 85 ? -7.642 12.046 16.358 1.00 77.88 85 GLU A CA 1
ATOM 676 C C . GLU A 1 85 ? -6.647 10.923 16.006 1.00 77.88 85 GLU A C 1
ATOM 678 O O . GLU A 1 85 ? -5.469 11.162 15.734 1.00 77.88 85 GLU A O 1
ATOM 683 N N . ARG A 1 86 ? -7.122 9.667 15.984 1.00 74.50 86 ARG A N 1
ATOM 684 C CA . ARG A 1 86 ? -6.268 8.481 15.799 1.00 74.50 86 ARG A CA 1
ATOM 685 C C . ARG A 1 86 ? -6.845 7.435 14.838 1.00 74.50 86 ARG A C 1
ATOM 687 O O . ARG A 1 86 ? -8.065 7.225 14.820 1.00 74.50 86 ARG A O 1
ATOM 694 N N . PRO A 1 87 ? -5.992 6.717 14.081 1.00 78.31 87 PRO A N 1
ATOM 695 C CA . PRO A 1 87 ? -6.418 5.581 13.273 1.00 78.31 87 PRO A CA 1
ATOM 696 C C . PRO A 1 87 ? -6.879 4.405 14.152 1.00 78.31 87 PRO A C 1
ATOM 698 O O . PRO A 1 87 ? -6.344 4.145 15.228 1.00 78.31 87 PRO A O 1
ATOM 701 N N . CYS A 1 88 ? -7.911 3.702 13.693 1.00 80.62 88 CYS A N 1
ATOM 702 C CA . CYS A 1 88 ? -8.605 2.617 14.379 1.00 80.62 88 CYS A CA 1
ATOM 703 C C . CYS A 1 88 ? -8.820 1.426 13.434 1.00 80.62 88 CYS A C 1
ATOM 705 O O . CYS A 1 88 ? -9.121 1.575 12.245 1.00 80.62 88 CYS A O 1
ATOM 707 N N . CYS A 1 89 ? -8.648 0.217 13.967 1.00 86.19 89 CYS A N 1
ATOM 708 C CA . CYS A 1 89 ? -9.055 -1.003 13.276 1.00 86.19 89 CYS A CA 1
ATOM 709 C C . CYS A 1 89 ? -10.547 -1.278 13.524 1.00 86.19 89 CYS A C 1
ATOM 711 O O . CYS A 1 89 ? -11.177 -0.651 14.381 1.00 86.19 89 CYS A O 1
ATOM 713 N N . ARG A 1 90 ? -11.115 -2.257 12.813 1.00 83.75 90 ARG A N 1
ATOM 714 C CA . ARG A 1 90 ? -12.530 -2.635 12.953 1.00 83.75 90 ARG A CA 1
ATOM 715 C C . ARG A 1 90 ? -12.915 -2.975 14.398 1.00 83.75 90 ARG A C 1
ATOM 717 O O . ARG A 1 90 ? -13.953 -2.523 14.871 1.00 83.75 90 ARG A O 1
ATOM 724 N N . LYS A 1 91 ? -12.066 -3.731 15.102 1.00 83.50 91 LYS A N 1
ATOM 725 C CA . LYS A 1 91 ? -12.298 -4.136 16.498 1.00 83.50 91 LYS A CA 1
ATOM 726 C C . LYS A 1 91 ? -12.249 -2.956 17.467 1.00 83.50 91 LYS A C 1
ATOM 728 O O . LYS A 1 91 ? -13.138 -2.813 18.299 1.00 83.50 91 LYS A O 1
ATOM 733 N N . CYS A 1 92 ? -11.308 -2.024 17.270 1.00 84.25 92 CYS A N 1
ATOM 734 C CA . CYS A 1 92 ? -11.221 -0.799 18.072 1.00 84.25 92 CYS A CA 1
ATOM 735 C C . CYS A 1 92 ? -12.532 -0.004 18.092 1.00 84.25 92 CYS A C 1
ATOM 737 O O . CYS A 1 92 ? -12.845 0.591 19.115 1.00 84.25 92 CYS A O 1
ATOM 739 N N . ILE A 1 93 ? -13.297 0.011 16.999 1.00 80.81 93 ILE A N 1
ATOM 740 C CA . ILE A 1 93 ? -14.563 0.757 16.931 1.00 80.81 93 ILE A CA 1
ATOM 741 C C . ILE A 1 93 ? -15.692 0.054 17.664 1.00 80.81 93 ILE A C 1
ATOM 743 O O . ILE A 1 93 ? -16.502 0.709 18.307 1.00 80.81 93 ILE A O 1
ATOM 747 N N . VAL A 1 94 ? -15.730 -1.272 17.600 1.00 83.44 94 VAL A N 1
ATOM 748 C CA . VAL A 1 94 ? -16.775 -2.057 18.260 1.00 83.44 94 VAL A CA 1
ATOM 749 C C . VAL A 1 94 ? -16.550 -2.127 19.770 1.00 83.44 94 VAL A C 1
ATOM 751 O O . VAL A 1 94 ? -17.515 -2.090 20.529 1.00 83.44 94 VAL A O 1
ATOM 754 N N . GLU A 1 95 ? -15.291 -2.216 20.203 1.00 83.38 95 GLU A N 1
ATOM 755 C CA . GLU A 1 95 ? -14.943 -2.480 21.602 1.00 83.38 95 GLU A CA 1
ATOM 756 C C . GLU A 1 95 ? -14.575 -1.204 22.364 1.00 83.38 95 GLU A C 1
ATOM 758 O O . GLU A 1 95 ? -15.127 -0.935 23.426 1.00 83.38 95 GLU A O 1
ATOM 763 N N . THR A 1 96 ? -13.660 -0.394 21.826 1.00 76.31 96 THR A N 1
ATOM 764 C CA . THR A 1 96 ? -13.061 0.742 22.554 1.00 76.31 96 THR A CA 1
ATOM 765 C C . THR A 1 96 ? -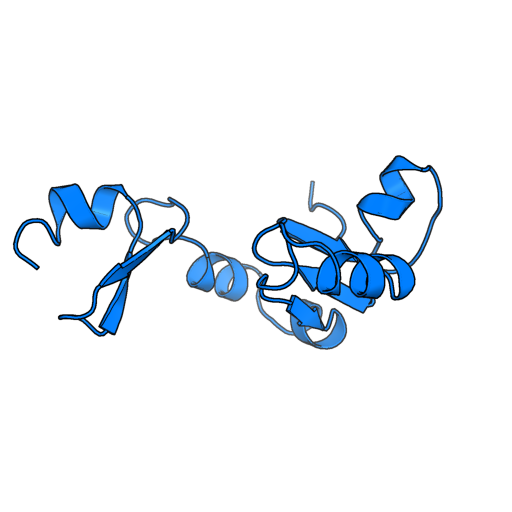13.687 2.088 22.191 1.00 76.31 96 THR A C 1
ATOM 767 O O . THR A 1 96 ? -13.738 2.990 23.019 1.00 76.31 96 THR A O 1
ATOM 770 N N . HIS A 1 97 ? -14.160 2.244 20.956 1.00 77.94 97 HIS A N 1
ATOM 771 C CA . HIS A 1 97 ? -14.710 3.495 20.428 1.00 77.94 97 HIS A CA 1
ATOM 772 C C . HIS A 1 97 ? -16.206 3.402 20.112 1.00 77.94 97 HIS A C 1
ATOM 774 O O . HIS A 1 97 ? -16.705 4.167 19.291 1.00 77.94 97 HIS A O 1
ATOM 780 N N . LYS A 1 98 ? -16.929 2.492 20.776 1.00 69.06 98 LYS A N 1
ATOM 781 C CA . LYS A 1 98 ? -18.357 2.240 20.530 1.00 69.06 98 LYS A CA 1
ATOM 782 C C . LYS A 1 98 ? -19.230 3.492 20.702 1.00 69.06 98 LYS A C 1
ATOM 784 O O . LYS A 1 98 ? -20.248 3.621 20.033 1.00 69.06 98 LYS A O 1
ATOM 789 N N . GLU A 1 99 ? -18.810 4.403 21.580 1.00 70.69 99 GLU A N 1
ATOM 790 C CA . GLU A 1 99 ? -19.515 5.647 21.937 1.00 70.69 99 GLU A CA 1
ATOM 791 C C . GLU A 1 99 ? -18.761 6.914 21.477 1.00 70.69 99 GLU A C 1
ATOM 793 O O . GLU A 1 99 ? -19.030 8.039 21.918 1.00 70.69 99 GLU A O 1
ATOM 798 N N . CYS A 1 100 ? -17.770 6.739 20.598 1.00 71.94 100 CYS A N 1
ATOM 799 C CA . CYS A 1 100 ? -17.018 7.845 20.014 1.00 71.94 100 CYS A CA 1
ATOM 800 C C . CYS A 1 100 ? -17.755 8.516 18.863 1.00 71.94 100 CYS A C 1
ATOM 802 O O . CYS A 1 100 ? -18.522 7.858 18.143 1.00 71.94 100 CYS A O 1
#